Protein AF-A0A915D2Q3-F1 (afdb_monomer_lite)

Organism: NCBI:txid166011

Radius of gyration: 19.27 Å; chains: 1; bounding box: 33×33×70 Å

Foldseek 3Di:
DDDDDDPPPPPDDDDDDLLLVVLVVCVVVVDADAEEDEFDPDPPTDDDPVVSRCSNHPDPVRYHYPVCVVVVVVVVVVVVVVVVD

Secondary structure (DSSP, 8-state):
--PPP-----S-S-----HHHHHHHHHHTT----EEE----STTPPPP-HHHHHHHSSSGGGEEETTTHHHHHHHHHHHHHTT--

InterPro domains:
  IPR036465 von Willebrand factor A-like domain superfamily [G3DSA:3.40.50.410] (8-84)

Structure (mmCIF, N/CA/C/O backbone):
data_AF-A0A915D2Q3-F1
#
_entry.id   AF-A0A915D2Q3-F1
#
loop_
_atom_site.group_PDB
_atom_site.id
_atom_site.type_symbol
_atom_site.label_atom_id
_atom_site.label_alt_id
_atom_site.label_comp_id
_atom_site.label_asym_id
_atom_site.label_entity_id
_atom_site.label_seq_id
_atom_site.pdbx_PDB_ins_code
_atom_site.Cartn_x
_atom_site.Cartn_y
_atom_site.Cartn_z
_atom_site.occupancy
_atom_site.B_iso_or_equiv
_atom_site.auth_seq_id
_atom_site.auth_comp_id
_atom_site.auth_asym_id
_atom_site.auth_atom_id
_atom_site.pdbx_PDB_model_num
ATOM 1 N N . MET A 1 1 ? 21.034 -23.128 -44.280 1.00 41.75 1 MET A N 1
ATOM 2 C CA . MET A 1 1 ? 20.175 -21.994 -43.882 1.00 41.75 1 MET A CA 1
ATOM 3 C C . MET A 1 1 ? 18.924 -22.600 -43.280 1.00 41.75 1 MET A C 1
ATOM 5 O O . MET A 1 1 ? 18.107 -23.118 -44.022 1.00 41.75 1 MET A O 1
ATOM 9 N N . GLY A 1 2 ? 18.883 -22.718 -41.954 1.00 39.16 2 GLY A N 1
ATOM 10 C CA . GLY A 1 2 ? 17.775 -23.349 -41.241 1.00 39.16 2 GLY A CA 1
ATOM 11 C C . GLY A 1 2 ? 17.022 -22.287 -40.463 1.00 39.16 2 GLY A C 1
ATOM 12 O O . GLY A 1 2 ? 17.539 -21.786 -39.468 1.00 39.16 2 GLY A O 1
ATOM 13 N N . GLU A 1 3 ? 15.831 -21.933 -40.931 1.00 47.00 3 GLU A N 1
ATOM 14 C CA . GLU A 1 3 ? 14.856 -21.224 -40.113 1.00 47.00 3 GLU A CA 1
ATOM 15 C C . GLU A 1 3 ? 14.392 -22.183 -39.012 1.00 47.00 3 GLU A C 1
ATOM 17 O O . GLU A 1 3 ? 13.888 -23.272 -39.289 1.00 47.00 3 GLU A O 1
ATOM 22 N N . ARG A 1 4 ? 14.610 -21.812 -37.747 1.00 46.69 4 ARG A N 1
ATOM 23 C CA . ARG A 1 4 ? 13.969 -22.481 -36.613 1.00 46.69 4 ARG A CA 1
ATOM 24 C C . ARG A 1 4 ? 12.700 -21.707 -36.261 1.00 46.69 4 ARG A C 1
ATOM 26 O O . ARG A 1 4 ? 12.815 -20.532 -35.914 1.00 46.69 4 ARG A O 1
ATOM 33 N N . PRO A 1 5 ? 11.515 -22.334 -36.325 1.00 46.84 5 PRO A N 1
ATOM 34 C CA . PRO A 1 5 ? 10.282 -21.702 -35.894 1.00 46.84 5 PRO A CA 1
ATOM 35 C C . PRO A 1 5 ? 10.181 -21.674 -34.364 1.00 46.84 5 PRO A C 1
ATOM 37 O O . PRO A 1 5 ? 10.603 -22.604 -33.678 1.00 46.84 5 PRO A O 1
ATOM 40 N N . SER A 1 6 ? 9.581 -20.585 -33.884 1.00 50.66 6 SER A N 1
ATOM 41 C CA . SER A 1 6 ? 8.798 -20.436 -32.654 1.00 50.66 6 SER A CA 1
ATOM 42 C C . SER A 1 6 ? 9.269 -21.176 -31.400 1.00 50.66 6 SER A C 1
ATOM 44 O O . SER A 1 6 ? 8.856 -22.300 -31.132 1.00 50.66 6 SER A O 1
ATOM 46 N N . ALA A 1 7 ? 9.951 -20.447 -30.517 1.00 44.69 7 ALA A N 1
ATOM 47 C CA . ALA A 1 7 ? 9.705 -20.594 -29.087 1.00 44.69 7 ALA A CA 1
ATOM 48 C C . ALA A 1 7 ? 8.632 -19.566 -28.696 1.00 44.69 7 ALA A C 1
ATOM 50 O O . ALA A 1 7 ? 8.926 -18.500 -28.159 1.00 44.69 7 ALA A O 1
ATOM 51 N N . PHE A 1 8 ? 7.374 -19.869 -29.032 1.00 47.56 8 PHE A N 1
ATOM 52 C CA . PHE A 1 8 ? 6.242 -19.331 -28.285 1.00 47.56 8 PHE A CA 1
ATOM 53 C C . PHE A 1 8 ? 6.470 -19.834 -26.863 1.00 47.56 8 PHE A C 1
ATOM 55 O O . PHE A 1 8 ? 6.404 -21.042 -26.636 1.00 47.56 8 PHE A O 1
ATOM 62 N N . LEU A 1 9 ? 6.909 -18.945 -25.971 1.00 44.41 9 LEU A N 1
ATOM 63 C CA . LEU A 1 9 ? 7.202 -19.297 -24.589 1.00 44.41 9 LEU A CA 1
ATOM 64 C C . LEU A 1 9 ? 5.975 -20.014 -24.034 1.00 44.41 9 LEU A C 1
ATOM 66 O O . LEU A 1 9 ? 4.894 -19.435 -23.918 1.00 44.41 9 LEU A O 1
ATOM 70 N N . SER A 1 10 ? 6.159 -21.312 -23.800 1.00 39.88 10 SER A N 1
ATOM 71 C CA . SER A 1 10 ? 5.185 -22.196 -23.190 1.00 39.88 10 SER A CA 1
ATOM 72 C C . SER A 1 10 ? 4.667 -21.519 -21.932 1.00 39.88 10 SER A C 1
ATOM 74 O O . SER A 1 10 ? 5.454 -21.091 -21.091 1.00 39.88 10 SER A O 1
ATOM 76 N N . GLN A 1 11 ? 3.347 -21.414 -21.810 1.00 47.41 11 GLN A N 1
ATOM 77 C CA . GLN A 1 11 ? 2.613 -20.835 -20.677 1.00 47.41 11 GLN A CA 1
ATOM 78 C C . GLN A 1 11 ? 2.747 -21.655 -19.376 1.00 47.41 11 GLN A C 1
ATOM 80 O O . GLN A 1 11 ? 1.859 -21.688 -18.530 1.00 47.41 11 GLN A O 1
ATOM 85 N N . SER A 1 12 ? 3.862 -22.346 -19.212 1.00 51.22 12 SER A N 1
ATOM 86 C CA . SER A 1 12 ? 4.152 -23.254 -18.126 1.00 51.22 12 SER A CA 1
ATOM 87 C C . SER A 1 12 ? 5.641 -23.123 -17.873 1.00 51.22 12 SER A C 1
ATOM 89 O O . SER A 1 12 ? 6.417 -23.701 -18.621 1.00 51.22 12 SER A O 1
ATOM 91 N N . ASP A 1 13 ? 6.015 -22.243 -16.948 1.00 44.41 13 ASP A N 1
ATOM 92 C CA . ASP A 1 13 ? 7.136 -22.416 -16.017 1.00 44.41 13 ASP A CA 1
ATOM 93 C C . ASP A 1 13 ? 7.344 -21.089 -15.261 1.00 44.41 13 ASP A C 1
ATOM 95 O O . ASP A 1 13 ? 7.988 -20.156 -15.730 1.00 44.41 13 ASP A O 1
ATOM 99 N N . THR A 1 14 ? 6.769 -21.026 -14.050 1.00 56.72 14 THR A N 1
ATOM 100 C CA . THR A 1 14 ? 6.993 -20.025 -12.978 1.00 56.72 14 THR A CA 1
ATOM 101 C C . THR A 1 14 ? 6.403 -18.610 -13.126 1.00 56.72 14 THR A C 1
ATOM 103 O O . THR A 1 14 ? 7.129 -17.626 -13.200 1.00 56.72 14 THR A O 1
ATOM 106 N N . CYS A 1 15 ? 5.082 -18.433 -13.037 1.00 49.03 15 CYS A N 1
ATOM 107 C CA . CYS A 1 15 ? 4.516 -17.097 -12.776 1.00 49.03 15 CYS A CA 1
ATOM 108 C C . CYS A 1 15 ? 3.606 -17.163 -11.546 1.00 49.03 15 CYS A C 1
ATOM 110 O O . CYS A 1 15 ? 2.707 -17.995 -11.496 1.00 49.03 15 CYS A O 1
ATOM 112 N N . GLY A 1 16 ? 3.924 -16.366 -10.520 1.00 60.16 16 GLY A N 1
ATOM 113 C CA . GLY A 1 16 ? 3.330 -16.436 -9.182 1.00 60.16 16 GLY A CA 1
ATOM 114 C C . GLY A 1 16 ? 1.808 -16.264 -9.136 1.00 60.16 16 GLY A C 1
ATOM 115 O O . GLY A 1 16 ? 1.161 -15.947 -10.131 1.00 60.16 16 GLY A O 1
ATOM 116 N N . VAL A 1 17 ? 1.244 -16.484 -7.946 1.00 65.69 17 VAL A N 1
ATOM 117 C CA . VAL A 1 17 ? -0.192 -16.342 -7.666 1.00 65.69 17 VAL A CA 1
ATOM 118 C C . VAL A 1 17 ? -0.717 -15.002 -8.185 1.00 65.69 17 VAL A C 1
ATOM 120 O O . VAL A 1 17 ? -0.067 -13.975 -7.987 1.00 65.69 17 VAL A O 1
ATOM 123 N N . TYR A 1 18 ? -1.886 -15.004 -8.839 1.00 82.00 18 TYR A N 1
ATOM 124 C CA . TYR A 1 18 ? -2.529 -13.776 -9.311 1.00 82.00 18 TYR A CA 1
ATOM 125 C C . TYR A 1 18 ? -2.788 -12.858 -8.108 1.00 82.00 18 TYR A C 1
ATOM 127 O O . TYR A 1 18 ? -3.649 -13.185 -7.286 1.00 82.00 18 TYR A O 1
ATOM 135 N N . PRO A 1 19 ? -2.088 -11.716 -7.987 1.00 84.56 19 PRO A N 1
ATOM 136 C CA . PRO A 1 19 ? -2.101 -10.917 -6.763 1.00 84.56 19 PRO A CA 1
ATOM 137 C C . PRO A 1 19 ? -3.504 -10.441 -6.383 1.00 84.56 19 PRO A C 1
ATOM 139 O O . PRO A 1 19 ? -3.845 -10.378 -5.210 1.00 84.56 19 PRO A O 1
ATOM 142 N N . GLU A 1 20 ? -4.349 -10.177 -7.380 1.00 86.88 20 GLU A N 1
ATOM 143 C CA . GLU A 1 20 ? -5.752 -9.800 -7.198 1.00 86.88 20 GLU A CA 1
ATOM 144 C C . GLU A 1 20 ? -6.589 -10.908 -6.543 1.00 86.88 20 GLU A C 1
ATOM 146 O O . GLU A 1 20 ? -7.494 -10.634 -5.756 1.00 86.88 20 GLU A O 1
ATOM 151 N N . GLN A 1 21 ? -6.326 -12.176 -6.876 1.00 88.00 21 GLN A N 1
ATOM 152 C CA . GLN A 1 21 ? -7.056 -13.307 -6.299 1.00 88.00 21 GLN A CA 1
ATOM 153 C C . GLN A 1 21 ? -6.698 -13.470 -4.820 1.00 88.00 21 GLN A C 1
ATOM 155 O O . GLN A 1 21 ? -7.600 -13.551 -3.987 1.00 88.00 21 GLN A O 1
ATOM 160 N N . GLU A 1 22 ? -5.407 -13.406 -4.498 1.00 89.50 22 GLU A N 1
ATOM 161 C CA . GLU A 1 22 ? -4.916 -13.447 -3.117 1.00 89.50 22 GLU A CA 1
ATOM 162 C C . GLU A 1 22 ? -5.381 -12.236 -2.305 1.00 89.50 22 GLU A C 1
ATOM 164 O O . GLU A 1 22 ? -5.846 -12.378 -1.175 1.00 89.50 22 GLU A O 1
ATOM 169 N N . ALA A 1 23 ? -5.351 -11.041 -2.900 1.00 89.56 23 ALA A N 1
ATOM 170 C CA . ALA A 1 23 ? -5.848 -9.830 -2.264 1.00 89.56 23 ALA A CA 1
ATOM 171 C C . ALA A 1 23 ? -7.334 -9.949 -1.903 1.00 89.56 23 ALA A C 1
ATOM 173 O O . ALA A 1 23 ? -7.734 -9.633 -0.781 1.00 89.56 23 ALA A O 1
ATOM 174 N N . ARG A 1 24 ? -8.158 -10.476 -2.819 1.00 89.25 24 ARG A N 1
ATOM 175 C CA . ARG A 1 24 ? -9.579 -10.736 -2.546 1.00 89.25 24 ARG A CA 1
ATOM 176 C C . ARG A 1 24 ? -9.775 -11.755 -1.428 1.00 89.25 24 ARG A C 1
ATOM 178 O O . ARG A 1 24 ? -10.624 -11.528 -0.567 1.00 89.25 24 ARG A O 1
ATOM 185 N N . ALA A 1 25 ? -9.002 -12.840 -1.414 1.00 90.88 25 ALA A N 1
ATOM 186 C CA . ALA A 1 25 ? -9.082 -13.852 -0.362 1.00 90.88 25 ALA A CA 1
ATOM 187 C C . ALA A 1 25 ? -8.700 -13.275 1.013 1.00 90.88 25 ALA A C 1
ATOM 189 O O . ALA A 1 25 ? -9.423 -13.469 1.991 1.00 90.88 25 ALA A O 1
ATOM 190 N N . ALA A 1 26 ? -7.622 -12.494 1.083 1.00 91.00 26 ALA A N 1
ATOM 191 C CA . ALA A 1 26 ? -7.188 -11.838 2.311 1.00 91.00 26 ALA A CA 1
ATOM 192 C C . ALA A 1 26 ? -8.223 -10.814 2.815 1.00 91.00 26 ALA A C 1
ATOM 194 O O . ALA A 1 26 ? -8.564 -10.810 3.999 1.00 91.00 26 ALA A O 1
ATOM 195 N N . VAL A 1 27 ? -8.798 -9.994 1.931 1.00 91.69 27 VAL A N 1
ATOM 196 C CA . VAL A 1 27 ? -9.872 -9.058 2.310 1.00 91.69 27 VAL A CA 1
ATOM 197 C C . VAL A 1 27 ? -11.113 -9.803 2.808 1.00 91.69 27 VAL A C 1
ATOM 199 O O . VAL A 1 27 ? -11.701 -9.395 3.810 1.00 91.69 27 VAL A O 1
ATOM 202 N N . ALA A 1 28 ? -11.495 -10.914 2.168 1.00 92.06 28 ALA A N 1
ATOM 203 C CA . ALA A 1 28 ? -12.607 -11.754 2.619 1.00 92.06 28 ALA A CA 1
ATOM 204 C C . ALA A 1 28 ? -12.354 -12.378 4.004 1.00 92.06 28 ALA A C 1
ATOM 206 O O . ALA A 1 28 ? -13.293 -12.558 4.776 1.00 92.06 28 ALA A O 1
ATOM 207 N N . ALA A 1 29 ? -11.091 -12.643 4.349 1.00 95.12 29 ALA A N 1
ATOM 208 C CA . ALA A 1 29 ? -10.672 -13.084 5.678 1.00 95.12 29 ALA A CA 1
ATOM 209 C C . ALA A 1 29 ? -10.563 -11.940 6.712 1.00 95.12 29 ALA A C 1
ATOM 211 O O . ALA A 1 29 ? -10.205 -12.183 7.863 1.00 95.12 29 ALA A O 1
ATOM 212 N N . GLY A 1 30 ? -10.878 -10.697 6.330 1.00 90.81 30 GLY A N 1
ATOM 213 C CA . GLY A 1 30 ? -10.867 -9.533 7.219 1.00 90.81 30 GLY A CA 1
ATOM 214 C C . GLY A 1 30 ? -9.531 -8.791 7.289 1.00 90.81 30 GLY A C 1
ATOM 215 O O . GLY A 1 30 ? -9.394 -7.870 8.098 1.00 90.81 30 GLY A O 1
ATOM 216 N N . PHE A 1 31 ? -8.552 -9.141 6.449 1.00 91.31 31 PHE A N 1
ATOM 217 C CA . PHE A 1 31 ? -7.303 -8.389 6.363 1.00 91.31 31 PHE A CA 1
ATOM 218 C C . PHE A 1 31 ? -7.500 -7.057 5.638 1.00 91.31 31 PHE A C 1
ATOM 220 O O . PHE A 1 31 ? -8.322 -6.912 4.732 1.00 91.31 31 PHE A O 1
ATOM 227 N N . LEU A 1 32 ? -6.690 -6.074 6.028 1.00 90.12 32 LEU A N 1
ATOM 228 C CA . LEU A 1 32 ? -6.568 -4.812 5.317 1.00 90.12 32 LEU A CA 1
ATOM 229 C C . LEU A 1 32 ? -5.215 -4.777 4.610 1.00 90.12 32 LEU A C 1
ATOM 231 O O . LEU A 1 32 ? -4.191 -5.039 5.238 1.00 90.12 32 LEU A O 1
ATOM 235 N N . ILE A 1 33 ? -5.223 -4.463 3.317 1.00 93.00 33 ILE A N 1
ATOM 236 C CA . ILE A 1 33 ? -4.033 -4.519 2.468 1.00 93.00 33 ILE A CA 1
ATOM 237 C C . ILE A 1 33 ? -3.558 -3.103 2.166 1.00 93.00 33 ILE A C 1
ATOM 239 O O . ILE A 1 33 ? -4.354 -2.242 1.793 1.00 93.00 33 ILE A O 1
ATOM 243 N N . TYR A 1 34 ? -2.252 -2.899 2.308 1.00 92.00 34 TYR A N 1
ATOM 244 C CA . TYR A 1 34 ? -1.549 -1.670 1.967 1.00 92.00 34 TYR A CA 1
ATOM 245 C C . TYR A 1 34 ? -0.454 -1.991 0.952 1.00 92.00 34 TYR A C 1
ATOM 247 O O . TYR A 1 34 ? 0.185 -3.039 1.060 1.00 92.00 34 TYR A O 1
ATOM 255 N N . SER A 1 35 ? -0.217 -1.101 -0.010 1.00 91.88 35 SER A N 1
ATOM 256 C CA . SER A 1 35 ? 0.899 -1.235 -0.952 1.00 91.88 35 SER A CA 1
ATOM 257 C C . SER A 1 35 ? 2.017 -0.254 -0.606 1.00 91.88 35 SER A C 1
ATOM 259 O O . SER A 1 35 ? 1.762 0.853 -0.134 1.00 91.88 35 SER A O 1
ATOM 261 N N . VAL A 1 36 ? 3.267 -0.655 -0.832 1.00 91.25 36 VAL A N 1
ATOM 262 C CA . VAL A 1 36 ? 4.431 0.234 -0.745 1.00 91.25 36 VAL A CA 1
ATOM 263 C C . VAL A 1 36 ? 5.247 0.042 -2.012 1.00 91.25 36 VAL A C 1
ATOM 265 O O . VAL A 1 36 ? 5.737 -1.055 -2.270 1.00 91.25 36 VAL A O 1
ATOM 268 N N . SER A 1 37 ? 5.384 1.102 -2.803 1.00 88.94 37 SER A N 1
ATOM 269 C CA . SER A 1 37 ? 6.138 1.071 -4.056 1.00 88.94 37 SER A CA 1
ATOM 270 C C . SER A 1 37 ? 7.478 1.778 -3.913 1.00 88.94 37 SER A C 1
ATOM 272 O O . SER A 1 37 ? 7.558 2.903 -3.412 1.00 88.94 37 SER A O 1
ATOM 274 N N . VAL A 1 38 ? 8.534 1.133 -4.401 1.00 85.31 38 VAL A N 1
ATOM 275 C CA . VAL A 1 38 ? 9.860 1.734 -4.557 1.00 85.31 38 VAL A CA 1
ATOM 276 C C . VAL A 1 38 ? 10.093 1.915 -6.047 1.00 85.31 38 VA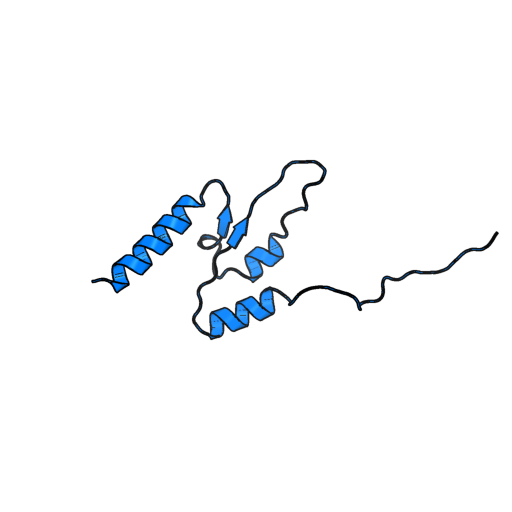L A C 1
ATOM 278 O O . VAL A 1 38 ? 10.115 0.941 -6.794 1.00 85.31 38 VAL A O 1
ATOM 281 N N . VAL A 1 39 ? 10.210 3.167 -6.482 1.00 82.69 39 VAL A N 1
ATOM 282 C CA . VAL A 1 39 ? 10.464 3.494 -7.886 1.00 82.69 39 VAL A CA 1
ATOM 283 C C . VAL A 1 39 ? 11.968 3.593 -8.082 1.00 82.69 39 VAL A C 1
ATOM 285 O O . VAL A 1 39 ? 12.599 4.495 -7.533 1.00 82.69 39 VAL A O 1
ATOM 288 N N . ASP A 1 40 ? 12.527 2.675 -8.865 1.00 82.69 40 ASP A N 1
ATOM 289 C CA . ASP A 1 40 ? 13.876 2.822 -9.399 1.00 82.69 40 ASP A CA 1
ATOM 290 C C . ASP A 1 40 ? 13.804 3.598 -10.719 1.00 82.69 40 ASP A C 1
ATOM 292 O O . ASP A 1 40 ? 13.096 3.207 -11.647 1.00 82.69 40 ASP A O 1
ATOM 296 N N . THR A 1 41 ? 14.507 4.728 -10.785 1.00 81.31 41 THR A N 1
ATOM 297 C CA . THR A 1 41 ? 14.590 5.573 -11.983 1.00 81.31 41 THR A CA 1
ATOM 298 C C . THR A 1 41 ? 15.759 5.192 -12.892 1.00 81.31 41 THR A C 1
ATOM 300 O O . THR A 1 41 ? 15.969 5.842 -13.919 1.00 81.31 41 THR A O 1
ATOM 303 N N . SER A 1 42 ? 16.530 4.159 -12.534 1.00 86.75 42 SER A N 1
ATOM 304 C CA . SER A 1 42 ? 17.598 3.627 -13.371 1.00 86.75 42 SER A CA 1
ATOM 305 C C . SER A 1 42 ? 17.047 3.033 -14.680 1.00 86.75 42 SER A C 1
ATOM 307 O O . SER A 1 42 ? 15.907 2.565 -14.726 1.00 86.75 42 SER A O 1
ATOM 309 N N . PRO A 1 43 ? 17.847 2.988 -15.761 1.00 80.81 43 PRO A N 1
ATOM 310 C CA . PRO A 1 43 ? 17.443 2.357 -17.022 1.00 80.81 43 PRO A CA 1
ATOM 311 C C . PRO A 1 43 ? 17.095 0.864 -16.907 1.00 80.81 43 PRO A C 1
ATOM 313 O O . PRO A 1 43 ? 16.483 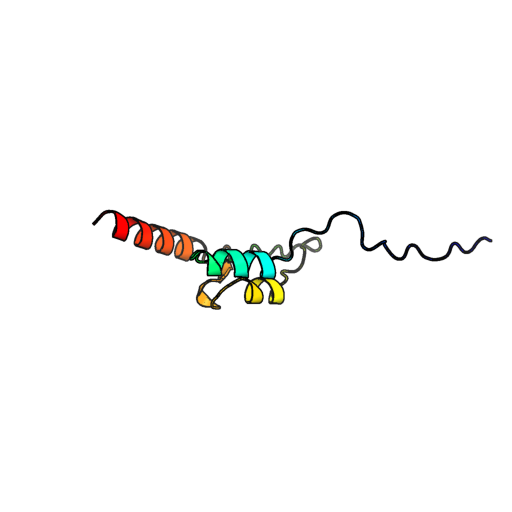0.307 -17.814 1.00 80.81 43 PRO A O 1
ATOM 316 N N . GLN A 1 44 ? 17.526 0.208 -15.828 1.00 86.44 44 GLN A N 1
ATOM 317 C CA . GLN A 1 44 ? 17.258 -1.197 -15.529 1.00 86.44 44 GLN A CA 1
ATOM 318 C C . GLN A 1 44 ? 16.038 -1.378 -14.613 1.00 86.44 44 GLN A C 1
ATOM 320 O O . GLN A 1 44 ? 15.630 -2.514 -14.365 1.00 86.44 44 GLN A O 1
ATOM 325 N N . GLY A 1 45 ? 15.466 -0.280 -14.110 1.00 79.12 45 GLY A N 1
ATOM 326 C CA . GLY A 1 45 ? 14.299 -0.291 -13.245 1.00 79.12 45 GLY A CA 1
ATOM 327 C C . GLY A 1 45 ? 13.102 -0.934 -13.940 1.00 79.12 45 GLY A C 1
ATOM 328 O O . GLY A 1 45 ? 12.739 -0.579 -15.063 1.00 79.12 45 GLY A O 1
ATOM 329 N N . VAL A 1 46 ? 12.468 -1.891 -13.261 1.00 8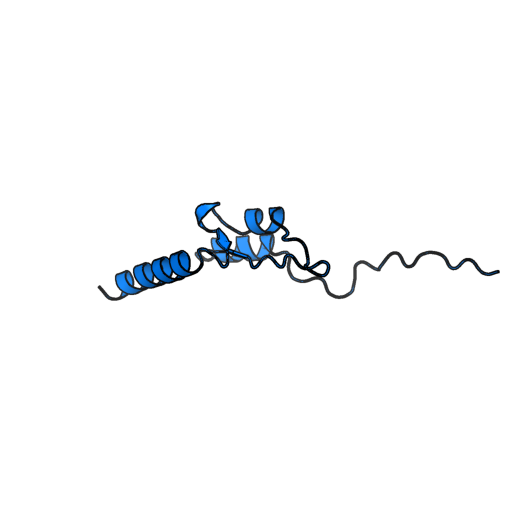2.38 46 VAL A N 1
ATOM 330 C CA . VAL A 1 46 ? 11.207 -2.467 -13.734 1.00 82.38 46 VAL A CA 1
ATOM 331 C C . VAL A 1 46 ? 10.095 -1.440 -13.500 1.00 82.38 46 VAL A C 1
ATOM 333 O O . VAL A 1 46 ? 9.941 -0.972 -12.369 1.00 82.38 46 VAL A O 1
ATOM 336 N N . PRO A 1 47 ? 9.299 -1.089 -14.527 1.00 79.56 47 PRO A N 1
ATOM 337 C CA . PRO A 1 47 ? 8.187 -0.167 -14.359 1.00 79.56 47 PRO A CA 1
ATOM 338 C C . PRO A 1 47 ? 7.193 -0.675 -13.317 1.00 79.56 47 PRO A C 1
ATOM 340 O O . PRO A 1 47 ? 6.822 -1.852 -13.304 1.00 79.56 47 PRO A O 1
ATOM 343 N N . VAL A 1 48 ? 6.717 0.231 -12.468 1.00 81.12 48 VAL A N 1
ATOM 344 C CA . VAL A 1 48 ? 5.667 -0.091 -11.503 1.00 81.12 48 VAL A CA 1
ATOM 345 C C . VAL A 1 48 ? 4.381 -0.440 -12.251 1.00 81.12 48 VAL A C 1
ATOM 347 O O . VAL A 1 48 ? 3.883 0.343 -13.060 1.00 81.12 48 VAL A O 1
ATOM 350 N N . ASN A 1 49 ? 3.810 -1.607 -11.950 1.00 85.00 49 ASN A N 1
ATOM 351 C CA . ASN A 1 49 ? 2.506 -2.005 -12.467 1.00 85.00 49 ASN A CA 1
ATOM 352 C C . ASN A 1 49 ? 1.392 -1.365 -11.627 1.00 85.00 49 ASN A C 1
ATOM 354 O O . ASN A 1 49 ? 0.813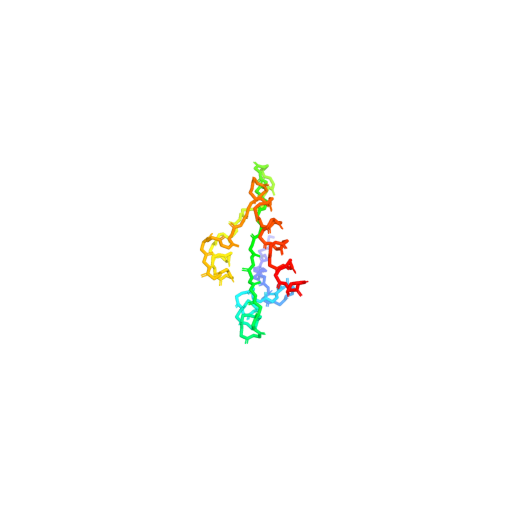 -2.004 -10.748 1.00 85.00 49 ASN A O 1
ATOM 358 N N . GLN A 1 50 ? 1.116 -0.086 -11.891 1.00 84.00 50 GLN A N 1
ATOM 359 C CA . GLN A 1 50 ? 0.132 0.683 -11.128 1.00 84.00 50 GLN A CA 1
ATOM 360 C C . GLN A 1 50 ? -1.264 0.049 -11.179 1.00 84.00 50 GLN A C 1
ATOM 362 O O . GLN A 1 50 ? -1.930 -0.030 -10.154 1.00 84.00 50 GLN A O 1
ATOM 367 N N . MET A 1 51 ? -1.663 -0.487 -12.338 1.00 84.31 51 MET A N 1
ATOM 368 C CA . MET A 1 51 ? -2.959 -1.151 -12.510 1.00 84.31 51 MET A CA 1
ATOM 369 C C . MET A 1 51 ? -3.133 -2.327 -11.540 1.00 84.31 51 MET A C 1
ATOM 371 O O . MET A 1 51 ? -4.184 -2.473 -10.925 1.00 84.31 51 MET A O 1
ATOM 375 N N . MET A 1 52 ? -2.091 -3.145 -11.373 1.00 85.69 52 MET A N 1
ATOM 376 C CA . MET A 1 52 ? -2.110 -4.275 -10.443 1.00 85.69 52 MET A CA 1
ATOM 377 C C . MET A 1 52 ? -2.142 -3.811 -8.982 1.00 85.69 52 MET A C 1
ATOM 379 O O . MET A 1 52 ? -2.864 -4.380 -8.171 1.00 85.69 52 MET A O 1
ATOM 383 N N . LEU A 1 53 ? -1.383 -2.769 -8.632 1.00 86.75 53 LEU A N 1
ATOM 384 C CA . LEU A 1 53 ? -1.399 -2.221 -7.273 1.00 86.75 53 LEU A CA 1
ATOM 385 C C . LEU A 1 53 ? -2.777 -1.667 -6.906 1.00 86.75 53 LEU A C 1
ATOM 387 O O . LEU A 1 53 ? -3.280 -1.967 -5.823 1.00 86.75 53 LEU A O 1
ATOM 391 N N . ASP A 1 54 ? -3.405 -0.939 -7.828 1.00 84.81 54 ASP A N 1
ATOM 392 C CA . ASP A 1 54 ? -4.752 -0.390 -7.665 1.00 84.81 54 ASP A CA 1
ATOM 393 C C . ASP A 1 54 ? -5.810 -1.497 -7.537 1.00 84.81 54 ASP A C 1
ATOM 395 O O . ASP A 1 54 ? -6.791 -1.327 -6.817 1.00 84.81 54 ASP A O 1
ATOM 399 N N . ALA A 1 55 ? -5.605 -2.646 -8.189 1.00 86.44 55 ALA A N 1
ATOM 400 C CA . ALA A 1 55 ? -6.493 -3.803 -8.086 1.00 86.44 55 ALA A CA 1
ATOM 401 C C . ALA A 1 55 ? -6.366 -4.561 -6.747 1.00 86.44 55 ALA A C 1
ATOM 403 O O . ALA A 1 55 ? -7.293 -5.267 -6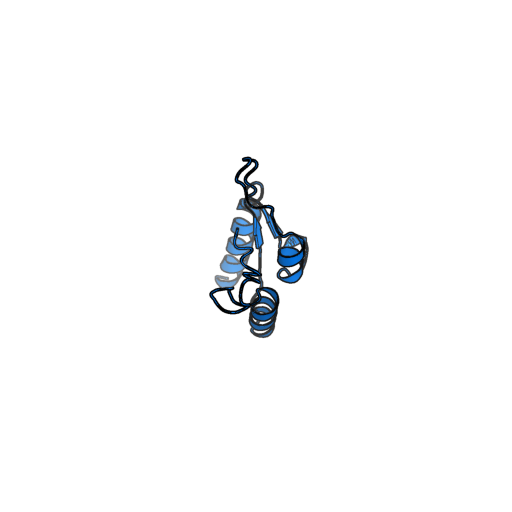.345 1.00 86.44 55 ALA A O 1
ATOM 404 N N . ILE A 1 56 ? -5.232 -4.426 -6.052 1.00 88.94 56 ILE A N 1
ATOM 405 C CA . ILE A 1 56 ? -4.953 -5.089 -4.768 1.00 88.94 56 ILE A CA 1
ATOM 406 C C . ILE A 1 56 ? -5.392 -4.226 -3.578 1.00 88.94 56 ILE A C 1
ATOM 408 O O . ILE A 1 56 ? -5.878 -4.757 -2.575 1.00 88.94 56 ILE A O 1
ATOM 412 N N . VAL A 1 57 ? -5.197 -2.906 -3.650 1.00 89.88 57 VAL A N 1
ATOM 413 C CA . VAL A 1 57 ? -5.546 -1.994 -2.552 1.00 89.88 57 VAL A CA 1
ATOM 414 C C . VAL A 1 57 ? -7.022 -1.599 -2.580 1.00 89.88 57 VAL A C 1
ATOM 416 O O . VAL A 1 57 ? -7.642 -1.460 -3.628 1.00 89.88 57 VAL A O 1
ATOM 419 N N . LYS A 1 58 ? -7.609 -1.376 -1.400 1.00 81.38 58 LYS A N 1
ATOM 420 C CA . LYS A 1 58 ? -9.033 -1.022 -1.289 1.00 81.38 58 LYS A CA 1
ATOM 421 C C . LYS A 1 58 ? -9.318 0.411 -1.737 1.00 81.38 58 LYS A C 1
ATOM 423 O O . LYS A 1 58 ? -10.373 0.679 -2.310 1.00 81.38 58 LYS A O 1
ATOM 428 N N . THR A 1 59 ? -8.423 1.346 -1.420 1.00 83.62 59 THR A N 1
ATOM 429 C CA . THR A 1 59 ? -8.539 2.753 -1.812 1.00 83.62 59 THR A CA 1
ATOM 430 C C . THR A 1 59 ? -7.174 3.339 -2.177 1.00 83.62 59 THR A C 1
ATOM 432 O O . THR A 1 59 ? -6.154 2.862 -1.678 1.00 83.62 59 THR A O 1
ATOM 435 N N . PRO A 1 60 ? -7.119 4.440 -2.952 1.00 80.12 60 PRO A N 1
ATOM 436 C CA . PRO A 1 60 ? -5.853 5.109 -3.264 1.00 80.12 60 PRO A CA 1
ATOM 437 C C . PRO A 1 60 ? -5.071 5.579 -2.026 1.00 80.12 60 PRO A C 1
ATOM 439 O O . PRO A 1 60 ? -3.856 5.723 -2.079 1.00 80.12 60 PRO A O 1
ATOM 442 N N . LYS A 1 61 ? -5.755 5.800 -0.893 1.00 85.56 61 LYS A N 1
ATOM 443 C CA . LYS A 1 61 ? -5.134 6.203 0.381 1.00 85.56 61 LYS A CA 1
ATOM 444 C C . LYS A 1 61 ? -4.367 5.070 1.069 1.00 85.56 61 LYS A C 1
ATOM 446 O O . LYS A 1 61 ? -3.624 5.340 2.006 1.00 85.56 61 LYS A O 1
ATOM 451 N N . ASP A 1 62 ? -4.556 3.833 0.618 1.00 89.56 62 ASP A N 1
ATOM 452 C CA . ASP A 1 62 ? -3.872 2.649 1.138 1.00 89.56 62 ASP A CA 1
ATOM 453 C C . ASP A 1 62 ? -2.584 2.330 0.351 1.00 89.56 62 ASP A C 1
ATOM 455 O O . ASP A 1 62 ? -1.931 1.317 0.608 1.00 89.56 62 ASP A O 1
ATOM 459 N N . SER A 1 63 ? -2.211 3.195 -0.600 1.00 91.00 63 SER A N 1
ATOM 460 C CA . SER A 1 63 ? -0.972 3.092 -1.371 1.00 91.00 63 SER A CA 1
ATOM 461 C C . SER A 1 63 ? 0.081 4.074 -0.874 1.00 91.00 63 SER A C 1
ATOM 463 O O . SER A 1 63 ? -0.163 5.274 -0.730 1.00 91.00 63 SER A O 1
ATOM 465 N N . PHE A 1 64 ? 1.281 3.555 -0.650 1.00 92.12 64 PHE A N 1
ATOM 466 C CA . PHE A 1 64 ? 2.424 4.290 -0.134 1.00 92.12 64 PHE A CA 1
ATOM 467 C C . PHE A 1 64 ? 3.632 4.140 -1.059 1.00 92.12 64 PHE A C 1
ATOM 469 O O . PHE A 1 64 ? 3.715 3.282 -1.937 1.00 92.12 64 PHE A O 1
ATOM 476 N N . THR A 1 65 ? 4.597 5.008 -0.832 1.00 91.38 65 THR A N 1
ATOM 477 C CA . THR A 1 65 ? 5.879 5.103 -1.513 1.00 91.38 65 THR A CA 1
ATOM 478 C C . THR A 1 65 ? 6.968 5.264 -0.461 1.00 91.38 65 THR A C 1
ATOM 480 O O . THR A 1 65 ? 6.684 5.508 0.715 1.00 91.38 65 THR A O 1
ATOM 483 N N . MET A 1 66 ? 8.229 5.194 -0.875 1.00 89.75 66 MET A N 1
ATOM 484 C CA . MET A 1 66 ? 9.361 5.522 -0.003 1.00 89.75 66 MET A CA 1
ATOM 485 C C . MET A 1 66 ? 9.218 6.889 0.684 1.00 89.75 66 MET A C 1
ATOM 487 O O . MET A 1 66 ? 9.594 7.032 1.843 1.00 89.75 66 MET A O 1
ATOM 491 N N . GLN A 1 67 ? 8.634 7.877 0.006 1.00 91.44 67 GLN A N 1
ATOM 492 C CA . GLN A 1 67 ? 8.516 9.246 0.504 1.00 91.44 67 GLN A CA 1
ATOM 493 C C . GLN A 1 67 ? 7.500 9.394 1.644 1.00 91.44 67 GLN A C 1
ATOM 495 O O . GLN A 1 67 ? 7.618 10.316 2.446 1.00 91.44 67 GLN A O 1
ATOM 500 N N . ASN A 1 68 ? 6.490 8.523 1.715 1.00 91.81 68 ASN A N 1
ATOM 501 C CA . ASN A 1 68 ? 5.419 8.614 2.712 1.00 91.81 68 ASN A CA 1
ATOM 502 C C . ASN A 1 68 ? 5.274 7.346 3.570 1.00 91.81 68 ASN A C 1
ATOM 504 O O . ASN A 1 68 ? 4.283 7.200 4.285 1.00 91.81 68 ASN A O 1
ATOM 508 N N . PHE A 1 69 ? 6.272 6.461 3.556 1.00 92.81 69 PHE A N 1
ATOM 509 C CA . PHE A 1 69 ? 6.273 5.213 4.319 1.00 92.81 69 PHE A CA 1
ATOM 510 C C . PHE A 1 69 ? 6.092 5.421 5.836 1.00 92.81 69 PHE A C 1
ATOM 512 O O . PHE A 1 69 ? 5.426 4.631 6.512 1.00 92.81 69 PHE A O 1
ATOM 519 N N . ASP A 1 70 ? 6.587 6.534 6.379 1.00 95.00 70 ASP A N 1
ATOM 520 C CA . ASP A 1 70 ? 6.390 6.888 7.790 1.00 95.00 70 ASP A CA 1
ATOM 521 C C . ASP A 1 70 ? 4.911 7.088 8.156 1.00 95.00 70 ASP A C 1
ATOM 523 O O . ASP A 1 70 ? 4.501 6.816 9.288 1.00 95.00 70 ASP A O 1
ATOM 527 N N . GLN A 1 71 ? 4.072 7.509 7.204 1.00 93.75 71 GLN A N 1
ATOM 528 C CA . GLN A 1 71 ? 2.631 7.653 7.425 1.00 93.75 71 GLN A CA 1
ATOM 529 C C . GLN A 1 71 ? 1.973 6.288 7.656 1.00 93.75 71 GLN A C 1
ATOM 531 O O . GLN A 1 71 ? 1.163 6.154 8.576 1.00 93.75 71 GLN A O 1
ATOM 536 N N . LEU A 1 72 ? 2.371 5.264 6.891 1.00 93.81 72 LEU A N 1
ATOM 537 C CA . LEU A 1 72 ? 1.928 3.884 7.101 1.00 93.81 72 LEU A CA 1
ATOM 538 C C . LEU A 1 72 ? 2.385 3.367 8.470 1.00 93.81 72 LEU A C 1
ATOM 540 O O . LEU A 1 72 ? 1.580 2.823 9.227 1.00 93.81 72 LEU A O 1
ATOM 544 N N . THR A 1 73 ? 3.651 3.599 8.823 1.00 92.88 73 THR A N 1
ATOM 545 C CA . THR A 1 73 ? 4.199 3.204 10.131 1.00 92.88 73 THR A CA 1
ATOM 546 C C . THR A 1 73 ? 3.395 3.815 11.281 1.00 92.88 73 THR A C 1
ATOM 548 O O . THR A 1 73 ? 3.009 3.117 12.223 1.00 92.88 73 THR A O 1
ATOM 551 N N . ASN A 1 74 ? 3.086 5.110 11.197 1.00 94.19 74 ASN A N 1
ATOM 552 C CA . ASN A 1 74 ? 2.287 5.803 12.204 1.00 94.19 74 ASN A CA 1
ATOM 553 C C . ASN A 1 74 ? 0.848 5.281 12.270 1.00 94.19 74 ASN A C 1
ATOM 555 O O . ASN A 1 74 ? 0.322 5.093 13.368 1.00 94.19 74 ASN A O 1
ATOM 559 N N . LEU A 1 75 ? 0.227 4.989 11.126 1.00 91.88 75 LEU A N 1
ATOM 560 C CA . LEU A 1 75 ? -1.112 4.405 11.072 1.00 91.88 75 LEU A CA 1
ATOM 561 C C . LEU A 1 75 ? -1.160 3.041 11.773 1.00 91.88 75 LEU A C 1
ATOM 563 O O . LEU A 1 75 ? -2.051 2.802 12.590 1.00 91.88 75 LEU A O 1
ATOM 567 N N . VAL A 1 76 ? -0.197 2.157 11.492 1.00 90.94 76 VAL A N 1
ATOM 568 C CA . VAL A 1 76 ? -0.120 0.829 12.122 1.00 90.94 76 VAL A CA 1
ATOM 569 C C . VAL A 1 76 ? 0.093 0.962 13.630 1.00 90.94 76 VAL A C 1
ATOM 571 O O . VAL A 1 76 ? -0.620 0.328 14.408 1.00 90.94 76 VAL A O 1
ATOM 574 N N . ARG A 1 77 ? 1.001 1.847 14.065 1.00 92.81 77 ARG A N 1
ATOM 575 C CA . ARG A 1 77 ? 1.213 2.138 15.493 1.00 92.81 77 ARG A CA 1
ATOM 576 C C . ARG A 1 77 ? -0.069 2.599 16.180 1.00 92.81 77 ARG A C 1
ATOM 578 O O . ARG A 1 77 ? -0.417 2.062 17.226 1.00 92.81 77 ARG A O 1
ATOM 585 N N . GLN A 1 78 ? -0.792 3.551 15.590 1.00 90.50 78 GLN A N 1
ATOM 586 C CA . GLN A 1 78 ? -2.050 4.051 16.151 1.00 90.50 78 GLN A CA 1
ATOM 587 C C . GLN A 1 78 ? -3.114 2.957 16.262 1.00 90.50 78 GLN A C 1
ATOM 589 O O . GLN A 1 78 ? -3.834 2.913 17.258 1.00 90.50 78 GLN A O 1
ATOM 594 N N . LYS A 1 79 ? -3.218 2.064 15.269 1.00 88.12 79 LYS A N 1
ATOM 595 C CA . LYS A 1 79 ? -4.143 0.925 15.344 1.00 88.12 79 LYS A CA 1
ATOM 596 C C . LYS A 1 79 ? -3.770 -0.034 16.472 1.00 88.12 79 LYS A C 1
ATOM 598 O O . LYS A 1 79 ? -4.649 -0.406 17.238 1.00 88.12 79 LYS A O 1
ATOM 603 N N . ASN A 1 80 ? -2.489 -0.360 16.618 1.00 88.12 80 ASN A N 1
ATOM 604 C CA . ASN A 1 80 ? -2.030 -1.265 17.672 1.00 88.12 80 ASN A CA 1
ATOM 605 C C . ASN A 1 80 ? -2.204 -0.663 19.073 1.00 88.12 80 ASN A C 1
ATOM 607 O O . ASN A 1 80 ? -2.581 -1.376 19.995 1.00 88.12 80 ASN A O 1
ATOM 611 N N . LEU A 1 81 ? -1.992 0.648 19.238 1.00 90.69 81 LEU A N 1
ATOM 612 C CA . LEU A 1 81 ? -2.214 1.331 20.518 1.00 90.69 81 LEU A CA 1
ATOM 613 C C . LEU A 1 81 ? -3.675 1.262 20.976 1.00 90.69 81 LEU A C 1
ATOM 615 O O . LEU A 1 81 ? -3.918 1.087 22.164 1.00 90.69 81 LEU A O 1
ATOM 619 N N . LYS A 1 82 ? -4.643 1.329 20.051 1.00 85.12 82 LYS A N 1
ATOM 620 C CA . LYS A 1 82 ? -6.072 1.157 20.378 1.00 85.12 82 LYS A CA 1
ATOM 621 C C . LYS A 1 82 ? -6.412 -0.236 20.908 1.00 85.12 82 LYS A C 1
ATOM 623 O O . LYS A 1 82 ? -7.465 -0.401 21.503 1.00 85.12 82 LYS A O 1
ATOM 628 N N . CYS A 1 83 ? -5.563 -1.232 20.667 1.00 77.25 83 CYS A N 1
ATOM 629 C CA . CYS A 1 83 ? -5.744 -2.581 21.198 1.00 77.25 83 CYS A CA 1
ATOM 630 C C . CYS A 1 83 ? -5.165 -2.749 22.612 1.00 77.25 83 CYS A C 1
ATOM 632 O O . CYS A 1 83 ? -5.343 -3.807 23.208 1.00 77.25 83 CYS A O 1
ATOM 634 N N . LEU A 1 84 ? -4.446 -1.746 23.128 1.00 71.31 84 LEU A N 1
ATOM 635 C CA . LEU A 1 84 ? -3.823 -1.760 24.457 1.00 71.31 84 LEU A CA 1
ATOM 636 C C . LEU A 1 84 ? -4.594 -0.926 25.496 1.00 71.31 84 LEU A C 1
ATOM 638 O O . LEU A 1 84 ? -4.188 -0.886 26.656 1.00 71.31 84 LEU A O 1
ATOM 642 N N . THR A 1 85 ? -5.668 -0.254 25.080 1.00 55.50 85 THR A N 1
ATOM 643 C CA . THR A 1 85 ? -6.574 0.563 25.907 1.00 55.50 85 THR A CA 1
ATOM 644 C C . THR A 1 85 ? -7.951 -0.066 25.947 1.00 55.50 85 THR A C 1
ATOM 646 O O . THR A 1 85 ? -8.538 -0.121 27.046 1.00 55.50 85 THR A O 1
#

pLDDT: mean 79.52, std 16.77, range [39.16, 95.12]

Sequence (85 aa):
MGERPSAFLSQSDTCGV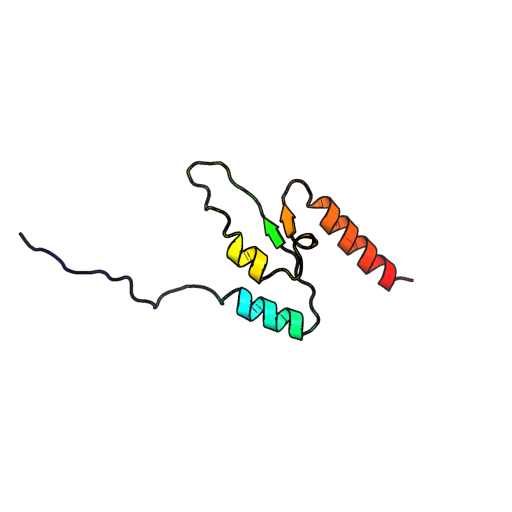YPEQEARAAVAAGFLIYSVSVVDTSPQGVPVNQMMLDAIVKTPKDSFTMQNFDQLTNLVRQKNLKCLT